Protein AF-A0A645C868-F1 (afdb_monomer_lite)

Sequence (127 aa):
MKKIILLILLVFPLYMFGNDLPKIEKPDINQFSGSMMRSKSSGEYLQSASKNLLIGTGLFVVGASAVTLSATLLNDYNAQQPVLILGGLTSLAGLVFSVKGYIDIGKAGKRLNYEIGAGRAGLVFNW

Radius of gyration: 21.54 Å; chains: 1; bounding box: 52×26×61 Å

Structure (mmCIF, N/CA/C/O backbone):
data_AF-A0A645C868-F1
#
_entry.id   AF-A0A645C868-F1
#
loop_
_atom_site.group_PDB
_atom_site.id
_atom_site.type_symbol
_atom_site.label_atom_id
_atom_site.label_alt_id
_atom_site.label_comp_id
_atom_site.label_asym_id
_atom_site.label_entity_id
_atom_site.label_seq_id
_atom_site.pdbx_PDB_ins_code
_atom_site.Cartn_x
_atom_site.Cartn_y
_atom_site.Cartn_z
_atom_site.occupancy
_atom_site.B_iso_or_equiv
_atom_site.auth_seq_id
_atom_site.auth_comp_id
_atom_site.auth_asym_id
_atom_site.auth_atom_id
_atom_site.pdbx_PDB_model_num
ATOM 1 N N . MET A 1 1 ? -14.625 -12.773 26.510 1.00 46.22 1 MET A N 1
ATOM 2 C CA . MET A 1 1 ? -13.793 -13.746 25.761 1.00 46.22 1 MET A CA 1
ATOM 3 C C . MET A 1 1 ? -13.626 -13.399 24.276 1.00 46.22 1 MET A C 1
ATOM 5 O O . MET A 1 1 ? -12.489 -13.245 23.859 1.00 46.22 1 MET A O 1
ATOM 9 N N . LYS A 1 2 ? -14.692 -13.159 23.490 1.00 47.97 2 LYS A N 1
ATOM 10 C CA . LYS A 1 2 ? -14.581 -12.791 22.052 1.00 47.97 2 LYS A CA 1
ATOM 11 C C . LYS A 1 2 ? -13.696 -11.561 21.747 1.00 47.97 2 LYS A C 1
ATOM 13 O O . LYS A 1 2 ? -12.968 -11.569 20.764 1.00 47.97 2 LYS A O 1
ATOM 18 N N . LYS A 1 3 ? -13.701 -10.538 22.615 1.00 43.88 3 LYS A N 1
ATOM 19 C CA . LYS A 1 3 ? -12.914 -9.298 22.436 1.00 43.88 3 LYS A CA 1
ATOM 20 C C . LYS A 1 3 ? -11.388 -9.503 22.518 1.00 43.88 3 LYS A C 1
ATOM 22 O O . LYS A 1 3 ? -10.651 -8.784 21.860 1.00 43.88 3 LYS A O 1
ATOM 27 N N . ILE A 1 4 ? -10.922 -10.491 23.289 1.00 58.62 4 ILE A N 1
ATOM 28 C CA . ILE A 1 4 ? -9.486 -10.760 23.499 1.00 58.62 4 ILE A CA 1
ATOM 29 C C . ILE A 1 4 ? -8.893 -11.492 22.289 1.00 58.62 4 ILE A C 1
ATOM 31 O O . ILE A 1 4 ? -7.806 -11.158 21.834 1.00 58.62 4 ILE A O 1
ATOM 35 N N . ILE A 1 5 ? -9.647 -12.433 21.714 1.00 62.81 5 ILE A N 1
ATOM 36 C CA . ILE A 1 5 ? -9.248 -13.177 20.510 1.00 62.81 5 ILE A CA 1
ATOM 37 C C . ILE A 1 5 ? -9.107 -12.233 19.310 1.00 62.81 5 ILE A C 1
ATOM 39 O O . ILE A 1 5 ? -8.155 -12.354 18.544 1.00 62.81 5 ILE A O 1
ATOM 43 N N . LEU A 1 6 ? -10.012 -11.254 19.183 1.00 54.97 6 LEU A N 1
ATOM 44 C CA . LEU A 1 6 ? -9.950 -10.251 18.120 1.00 54.97 6 LEU A CA 1
ATOM 45 C C . LEU A 1 6 ? -8.696 -9.372 18.239 1.00 54.97 6 LEU A C 1
ATOM 47 O O . LEU A 1 6 ? -8.067 -9.062 17.237 1.00 54.97 6 LEU A O 1
ATOM 51 N N . LEU A 1 7 ? -8.314 -9.015 19.469 1.00 56.56 7 LEU A N 1
ATOM 52 C CA . LEU A 1 7 ? -7.140 -8.190 19.751 1.00 56.56 7 LEU A CA 1
ATOM 53 C C . LEU A 1 7 ? -5.837 -8.957 19.481 1.00 56.56 7 LEU A C 1
ATOM 55 O O . LEU A 1 7 ? -4.910 -8.401 18.903 1.00 56.56 7 LEU A O 1
ATOM 59 N N . ILE A 1 8 ? -5.797 -10.255 19.795 1.00 61.81 8 ILE A N 1
ATOM 60 C CA . ILE A 1 8 ? -4.672 -11.135 19.446 1.00 61.81 8 ILE A CA 1
ATOM 61 C C . ILE A 1 8 ? -4.549 -11.271 17.922 1.00 61.81 8 ILE A C 1
ATOM 63 O O . ILE A 1 8 ? -3.457 -11.103 17.395 1.00 61.81 8 ILE A O 1
ATOM 67 N N . LEU A 1 9 ? -5.652 -11.480 17.196 1.00 59.66 9 LEU A N 1
ATOM 68 C CA . LEU A 1 9 ? -5.649 -11.563 15.726 1.00 59.66 9 LEU A CA 1
ATOM 69 C C . LEU A 1 9 ? -5.223 -10.262 15.032 1.00 59.66 9 LEU A C 1
ATOM 71 O O . LEU A 1 9 ? -4.685 -10.318 13.932 1.00 59.66 9 LEU A O 1
ATOM 75 N N . LEU A 1 10 ? -5.452 -9.105 15.657 1.00 56.06 10 LEU A N 1
ATOM 76 C CA . LEU A 1 10 ? -5.077 -7.798 15.110 1.00 56.06 10 LEU A CA 1
ATOM 77 C C . LEU A 1 10 ? -3.620 -7.435 15.434 1.00 56.06 10 LEU A C 1
ATOM 79 O O . LEU A 1 10 ? -2.940 -6.832 14.609 1.00 56.06 10 LEU A O 1
ATOM 83 N N . VAL A 1 11 ? -3.121 -7.838 16.607 1.00 60.50 11 VAL A N 1
ATOM 84 C CA . VAL A 1 11 ? -1.748 -7.550 17.059 1.00 60.50 11 VAL A CA 1
ATOM 85 C C . VAL A 1 11 ? -0.733 -8.557 16.508 1.00 60.50 11 VAL A C 1
ATOM 87 O O . VAL A 1 11 ? 0.407 -8.185 16.251 1.00 60.50 11 VAL A O 1
ATOM 90 N N . PHE A 1 12 ? -1.122 -9.811 16.263 1.00 62.03 12 PHE A N 1
ATOM 91 C CA . PHE A 1 12 ? -0.209 -10.854 15.774 1.00 62.03 12 PHE A CA 1
ATOM 92 C C . PHE A 1 12 ? 0.422 -10.543 14.395 1.00 62.03 12 PHE A C 1
ATOM 94 O O . PHE A 1 12 ? 1.633 -10.717 14.255 1.00 62.03 12 PHE A O 1
ATOM 101 N N . PRO A 1 13 ? -0.311 -9.996 13.400 1.00 59.09 13 PRO A N 1
ATOM 102 C CA . PRO A 1 13 ? 0.280 -9.544 12.138 1.00 59.09 13 PRO A CA 1
ATOM 103 C C . PRO A 1 13 ? 1.214 -8.337 12.314 1.00 59.09 13 PRO A C 1
ATOM 105 O O . PRO A 1 13 ? 2.250 -8.262 11.661 1.00 59.09 13 PRO A O 1
ATOM 108 N N . LEU A 1 14 ? 0.878 -7.412 13.224 1.00 53.19 14 LEU A N 1
ATOM 109 C CA . LEU A 1 14 ? 1.714 -6.253 13.567 1.00 53.19 14 LEU A CA 1
ATOM 110 C C . LEU A 1 14 ? 3.025 -6.673 14.252 1.00 53.19 14 LEU A C 1
ATOM 112 O O . LEU A 1 14 ? 4.069 -6.083 13.987 1.00 53.19 14 LEU A O 1
ATOM 116 N N . TYR A 1 15 ? 2.984 -7.710 15.092 1.00 56.09 15 TYR A N 1
ATOM 117 C CA . TYR A 1 15 ? 4.155 -8.242 15.791 1.00 56.09 15 TYR A CA 1
ATOM 118 C C . TYR A 1 15 ? 5.092 -9.013 14.848 1.00 56.09 15 TYR A C 1
ATOM 120 O O . TYR A 1 15 ? 6.308 -8.862 14.934 1.00 56.09 15 TYR A O 1
ATOM 128 N N . MET A 1 16 ? 4.536 -9.763 13.888 1.00 54.28 16 MET A N 1
ATOM 129 C CA . MET A 1 16 ? 5.315 -10.414 12.824 1.00 54.28 16 MET A CA 1
ATOM 130 C C . MET A 1 16 ? 6.019 -9.399 11.908 1.00 54.28 16 MET A C 1
ATOM 132 O O . MET A 1 16 ? 7.131 -9.654 11.463 1.00 54.28 16 MET A O 1
ATOM 136 N N . PHE A 1 17 ? 5.425 -8.223 11.674 1.00 53.31 17 PHE A N 1
ATOM 137 C CA . PHE A 1 17 ? 6.068 -7.138 10.918 1.00 53.31 17 PHE A CA 1
ATOM 138 C C . PHE A 1 17 ? 7.165 -6.391 11.698 1.00 53.31 17 PHE A C 1
ATOM 140 O O . PHE A 1 17 ? 7.973 -5.691 11.089 1.00 53.31 17 PHE A O 1
ATOM 147 N N . GLY A 1 18 ? 7.197 -6.505 13.030 1.00 48.84 18 GLY A N 1
ATOM 148 C CA . GLY A 1 18 ? 8.128 -5.762 13.884 1.00 48.84 18 GLY A CA 1
ATOM 149 C C . GLY A 1 18 ? 9.536 -6.357 13.971 1.00 48.84 18 GLY A C 1
ATOM 150 O O . GLY A 1 18 ? 10.488 -5.610 14.191 1.00 48.84 18 GLY A O 1
ATOM 151 N N . ASN A 1 19 ? 9.687 -7.671 13.779 1.00 47.53 19 ASN A N 1
ATOM 152 C CA . ASN A 1 19 ? 10.973 -8.352 13.981 1.00 47.53 19 ASN A CA 1
ATOM 153 C C . ASN A 1 19 ? 11.914 -8.310 12.768 1.00 47.53 19 ASN A C 1
ATOM 155 O O . ASN A 1 19 ? 13.116 -8.486 12.946 1.00 47.53 19 ASN A O 1
ATOM 159 N N . ASP A 1 20 ? 11.397 -7.988 11.580 1.00 48.34 20 ASP A N 1
ATOM 160 C CA . ASP A 1 20 ? 12.184 -7.839 10.349 1.00 48.34 20 ASP A CA 1
ATOM 161 C C . ASP A 1 20 ? 12.276 -6.376 9.892 1.00 48.34 20 ASP A C 1
ATOM 163 O O . ASP A 1 20 ? 12.397 -6.088 8.701 1.00 48.34 20 ASP A O 1
ATOM 167 N N . LEU A 1 21 ? 12.205 -5.413 10.817 1.00 48.44 21 LEU A N 1
ATOM 168 C CA . LEU A 1 21 ? 12.578 -4.039 10.493 1.00 48.44 21 LEU A CA 1
ATOM 169 C C . LEU A 1 21 ? 14.106 -3.993 10.331 1.00 48.44 21 LEU A C 1
ATOM 171 O O . LEU A 1 21 ? 14.819 -4.101 11.335 1.00 48.44 21 LEU A O 1
ATOM 175 N N . PRO A 1 22 ? 14.647 -3.835 9.104 1.00 47.41 22 PRO A N 1
ATOM 176 C CA . PRO A 1 22 ? 16.079 -3.653 8.940 1.00 47.41 22 PRO A CA 1
ATOM 177 C C . PRO A 1 22 ? 16.490 -2.434 9.765 1.00 47.41 22 PRO A C 1
ATOM 179 O O . PRO A 1 22 ? 15.851 -1.380 9.680 1.00 47.41 22 PRO A O 1
ATOM 182 N N . LYS A 1 23 ? 17.538 -2.589 10.588 1.00 47.59 23 LYS A N 1
ATOM 183 C CA . LYS A 1 23 ? 18.182 -1.477 11.297 1.00 47.59 23 LYS A CA 1
ATOM 184 C C . LYS A 1 23 ? 18.318 -0.315 10.316 1.00 47.59 23 LYS A C 1
ATOM 186 O O . LYS A 1 23 ? 18.937 -0.471 9.267 1.00 47.59 23 LYS A O 1
ATOM 191 N N . ILE A 1 24 ? 17.712 0.825 10.647 1.00 52.16 24 ILE A N 1
ATOM 192 C CA . ILE A 1 24 ? 17.835 2.047 9.855 1.00 52.16 24 ILE A CA 1
ATOM 193 C C . ILE A 1 24 ? 19.274 2.535 10.033 1.00 52.16 24 ILE A C 1
ATOM 195 O O . ILE A 1 24 ? 19.594 3.290 10.951 1.00 52.16 24 ILE A O 1
ATOM 199 N N . GLU A 1 25 ? 20.159 2.022 9.189 1.00 49.56 25 GLU A N 1
ATOM 200 C CA . GLU A 1 25 ? 21.504 2.533 9.004 1.00 49.56 25 GLU A CA 1
ATOM 201 C C . GLU A 1 25 ? 21.371 3.941 8.419 1.00 49.56 25 GLU A C 1
ATOM 203 O O . GLU A 1 25 ? 20.640 4.164 7.448 1.00 49.56 25 GLU A O 1
ATOM 208 N N . LYS A 1 26 ? 21.984 4.928 9.082 1.00 50.53 26 LYS A N 1
ATOM 209 C CA . LYS A 1 26 ? 21.946 6.319 8.624 1.00 50.53 26 LYS A CA 1
ATOM 210 C C . LYS A 1 26 ? 22.507 6.357 7.198 1.00 50.53 26 LYS A C 1
ATOM 212 O O . LYS A 1 26 ? 23.637 5.911 7.015 1.00 50.53 26 LYS A O 1
ATOM 217 N N . PRO A 1 27 ? 21.765 6.875 6.205 1.00 48.38 27 PRO A N 1
ATOM 218 C CA . PRO A 1 27 ? 22.280 6.946 4.850 1.00 48.38 27 PRO A CA 1
ATOM 219 C C . PRO A 1 27 ? 23.502 7.867 4.832 1.00 48.38 27 PRO A C 1
ATOM 221 O O . PRO A 1 27 ? 23.421 9.024 5.250 1.00 48.38 27 PRO A O 1
ATOM 224 N N . ASP A 1 28 ? 24.634 7.336 4.368 1.00 50.62 28 ASP A N 1
ATOM 225 C CA . ASP A 1 28 ? 25.832 8.119 4.093 1.00 50.62 28 ASP A CA 1
ATOM 226 C C . ASP A 1 28 ? 25.495 9.151 3.009 1.00 50.62 28 ASP A C 1
ATOM 228 O O . ASP A 1 28 ? 25.161 8.830 1.864 1.00 50.62 28 ASP A O 1
ATOM 232 N N . ILE A 1 29 ? 25.543 10.419 3.404 1.00 55.94 29 ILE A N 1
ATOM 233 C CA . ILE A 1 29 ? 25.134 11.580 2.607 1.00 55.94 29 ILE A CA 1
ATOM 234 C C . ILE A 1 29 ? 26.002 11.691 1.337 1.00 55.94 29 ILE A C 1
ATOM 236 O O . ILE A 1 29 ? 25.561 12.228 0.318 1.00 55.94 29 ILE A O 1
ATOM 240 N N . ASN A 1 30 ? 27.200 11.096 1.354 1.00 46.66 30 ASN A N 1
ATOM 241 C CA . ASN A 1 30 ? 28.132 11.084 0.230 1.00 46.66 30 ASN A CA 1
ATOM 242 C C . ASN A 1 30 ? 27.771 10.042 -0.849 1.00 46.66 30 ASN A C 1
ATOM 244 O O . ASN A 1 30 ? 28.064 10.259 -2.025 1.00 46.66 30 ASN A O 1
ATOM 248 N N . GLN A 1 31 ? 27.057 8.959 -0.508 1.00 48.66 31 GLN A N 1
ATOM 249 C CA . GLN A 1 31 ? 26.498 8.019 -1.499 1.00 48.66 31 GLN A CA 1
ATOM 250 C C . GLN A 1 31 ? 25.242 8.568 -2.193 1.00 48.66 31 GLN A C 1
ATOM 252 O O . GLN A 1 31 ? 24.932 8.199 -3.331 1.00 48.66 31 GLN A O 1
ATOM 257 N N . PHE A 1 32 ? 24.520 9.474 -1.533 1.00 48.50 32 PHE A N 1
ATOM 258 C CA . PHE A 1 32 ? 23.288 10.068 -2.055 1.00 48.50 32 PHE A CA 1
ATOM 259 C C . PHE A 1 32 ? 23.552 11.001 -3.251 1.00 48.50 32 PHE A C 1
ATOM 261 O O . PHE A 1 32 ? 22.754 11.062 -4.184 1.00 48.50 32 PHE A O 1
A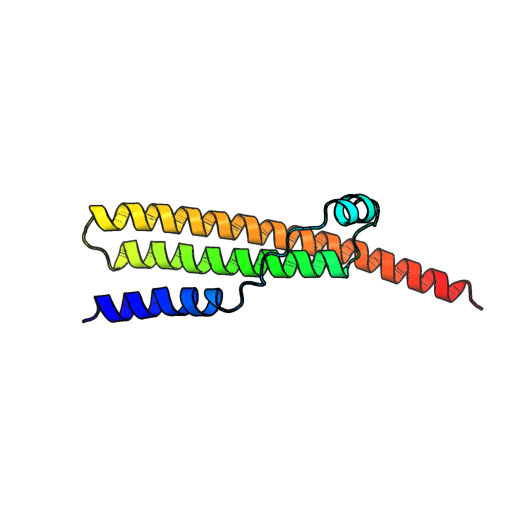TOM 268 N N . SER A 1 33 ? 24.711 11.669 -3.267 1.00 44.47 33 SER A N 1
ATOM 269 C CA . SER A 1 33 ? 25.098 12.595 -4.340 1.00 44.47 33 SER A CA 1
ATOM 270 C C . SER A 1 33 ? 25.593 11.869 -5.606 1.00 44.47 33 SER A C 1
ATOM 272 O O . SER A 1 33 ? 25.230 12.237 -6.720 1.00 44.47 33 SER A O 1
ATOM 274 N N . GLY A 1 34 ? 26.338 10.763 -5.459 1.00 41.06 34 GLY A N 1
ATOM 275 C CA . GLY A 1 34 ? 26.815 9.957 -6.596 1.00 41.06 34 GLY A CA 1
ATOM 276 C C . GLY A 1 34 ? 25.744 9.067 -7.248 1.00 41.06 34 GLY A C 1
ATOM 277 O O . GLY A 1 34 ? 25.846 8.728 -8.426 1.00 41.06 34 GLY A O 1
ATOM 278 N N . SER A 1 35 ? 24.690 8.705 -6.511 1.00 44.69 35 SER A N 1
ATOM 279 C CA . SER A 1 35 ? 23.586 7.875 -7.021 1.00 44.69 35 SER A CA 1
ATOM 280 C C . SER A 1 35 ? 22.488 8.671 -7.737 1.00 44.69 35 SER A C 1
ATOM 282 O O . SER A 1 35 ? 21.787 8.097 -8.567 1.00 44.69 35 SER A O 1
ATOM 284 N N . MET A 1 36 ? 22.370 9.988 -7.515 1.00 44.28 36 MET A N 1
ATOM 285 C CA . MET A 1 36 ? 21.419 10.841 -8.252 1.00 44.28 36 MET A CA 1
ATOM 286 C C . MET A 1 36 ? 21.742 10.985 -9.745 1.00 44.28 36 MET A C 1
ATOM 288 O O . MET A 1 36 ? 20.838 11.238 -10.538 1.00 44.28 36 MET A O 1
ATOM 292 N N . MET A 1 37 ? 23.001 10.794 -10.147 1.00 43.06 37 MET A N 1
ATOM 293 C CA . MET A 1 37 ? 23.410 10.811 -11.558 1.00 43.06 37 MET A CA 1
ATOM 294 C C . MET A 1 37 ? 23.325 9.437 -12.237 1.00 43.06 37 MET A C 1
ATOM 296 O O . MET A 1 37 ? 23.450 9.343 -13.459 1.00 43.06 37 MET A O 1
ATOM 300 N N . ARG A 1 38 ? 23.080 8.360 -11.481 1.00 51.66 38 ARG A N 1
ATOM 301 C CA . ARG A 1 38 ? 22.929 7.017 -12.039 1.00 51.66 38 ARG A CA 1
ATOM 302 C C . ARG A 1 38 ? 21.467 6.809 -12.415 1.00 51.66 38 ARG A C 1
ATOM 304 O O . ARG A 1 38 ? 20.593 6.705 -11.561 1.00 51.66 38 ARG A O 1
ATOM 311 N N . SER A 1 39 ? 21.192 6.776 -13.718 1.00 61.25 39 SER A N 1
ATOM 312 C CA . SER A 1 39 ? 19.876 6.393 -14.232 1.00 61.25 39 SER A CA 1
ATOM 313 C C . SER A 1 39 ? 19.464 5.054 -13.613 1.00 61.25 39 SER A C 1
ATOM 315 O O . SER A 1 39 ? 20.162 4.058 -13.810 1.00 61.25 39 SER A O 1
ATOM 317 N N . LYS A 1 40 ? 18.352 5.049 -12.863 1.00 68.81 40 LYS A N 1
ATOM 318 C CA . LYS A 1 40 ? 17.828 3.836 -12.227 1.00 68.81 40 LYS A CA 1
ATOM 319 C C . LYS A 1 40 ? 17.637 2.724 -13.258 1.00 68.81 40 LYS A C 1
ATOM 321 O O . LYS A 1 40 ? 17.097 2.969 -14.345 1.00 68.81 40 LYS A O 1
ATOM 326 N N . SER A 1 41 ? 18.063 1.515 -12.906 1.00 79.00 41 SER A N 1
ATOM 327 C CA . SER A 1 41 ? 17.860 0.336 -13.754 1.00 79.00 41 SER A CA 1
ATOM 328 C C . SER A 1 41 ? 16.409 -0.138 -13.702 1.00 79.00 41 SER A C 1
ATOM 330 O O . SER A 1 41 ? 15.651 0.203 -12.785 1.00 79.00 41 SER A O 1
ATOM 332 N N . SER A 1 42 ? 16.009 -0.956 -14.673 1.00 76.62 42 SER A N 1
ATOM 333 C CA . SER A 1 42 ? 14.694 -1.608 -14.657 1.00 76.62 42 SER A CA 1
ATOM 334 C C . SER A 1 42 ? 14.437 -2.387 -13.357 1.00 76.62 42 SER A C 1
ATOM 336 O O . SER A 1 42 ? 13.347 -2.291 -12.789 1.00 76.62 42 SER A O 1
ATOM 338 N N . GLY A 1 43 ? 15.457 -3.074 -12.831 1.00 76.56 43 GLY A N 1
ATOM 339 C CA . GLY A 1 43 ? 15.389 -3.828 -11.577 1.00 76.56 43 GLY A CA 1
ATOM 340 C C . GLY A 1 43 ? 15.163 -2.952 -10.342 1.00 76.56 43 GLY A C 1
ATOM 341 O O . GLY A 1 43 ? 14.351 -3.300 -9.487 1.00 76.56 43 GLY A O 1
ATOM 342 N N . GLU A 1 44 ? 15.799 -1.782 -10.262 1.00 81.62 44 GLU A N 1
ATOM 343 C CA . GLU A 1 44 ? 15.621 -0.850 -9.135 1.00 81.62 44 GLU A CA 1
ATOM 344 C C . GLU A 1 44 ? 14.212 -0.241 -9.101 1.00 81.62 44 GLU A C 1
ATOM 346 O O . GLU A 1 44 ? 13.636 -0.045 -8.025 1.00 81.62 44 GLU A O 1
ATOM 351 N N . TYR A 1 45 ? 13.622 0.034 -10.270 1.00 79.75 45 TYR A N 1
ATOM 352 C CA . TYR A 1 45 ? 12.214 0.430 -10.355 1.00 79.75 45 TYR A CA 1
ATOM 353 C C . TYR A 1 45 ? 11.281 -0.708 -9.941 1.00 79.75 45 TYR A C 1
ATOM 355 O O . TYR A 1 45 ? 10.322 -0.466 -9.212 1.00 79.75 45 TYR A O 1
ATOM 363 N N . LEU A 1 46 ? 11.577 -1.947 -10.340 1.00 85.00 46 LEU A N 1
ATOM 364 C CA . LEU A 1 46 ? 10.771 -3.111 -9.968 1.00 85.00 46 LEU A CA 1
ATOM 365 C C . LEU A 1 46 ? 10.833 -3.395 -8.458 1.00 85.00 46 LEU A C 1
ATOM 367 O O . LEU A 1 46 ? 9.817 -3.705 -7.836 1.00 85.00 46 LEU A O 1
ATOM 371 N N . GLN A 1 47 ? 12.005 -3.232 -7.843 1.00 88.00 47 GLN A N 1
ATOM 372 C CA . GLN A 1 47 ? 12.182 -3.388 -6.399 1.00 88.00 47 GLN A CA 1
ATOM 373 C C . GLN A 1 47 ? 11.444 -2.290 -5.618 1.00 88.00 47 GLN A C 1
ATOM 375 O O . GLN A 1 47 ? 10.756 -2.583 -4.638 1.00 88.00 47 GLN A O 1
ATOM 380 N N . SER A 1 48 ? 11.526 -1.037 -6.085 1.00 83.75 48 SER A N 1
ATOM 381 C CA . SER A 1 48 ? 10.736 0.085 -5.552 1.00 83.75 48 SER A CA 1
ATOM 382 C C . SER A 1 48 ? 9.235 -0.190 -5.657 1.00 83.75 48 SER A C 1
ATOM 384 O O . SER A 1 48 ? 8.501 -0.035 -4.679 1.00 83.75 48 SER A O 1
ATOM 386 N N . ALA A 1 49 ? 8.786 -0.675 -6.817 1.00 82.94 49 ALA A N 1
ATOM 387 C CA . ALA A 1 49 ? 7.397 -1.035 -7.048 1.00 82.94 49 ALA A CA 1
ATOM 388 C C . ALA A 1 49 ? 6.907 -2.123 -6.091 1.00 82.94 49 ALA A C 1
ATOM 390 O O . ALA A 1 49 ? 5.859 -1.955 -5.472 1.00 82.94 49 ALA A O 1
ATOM 391 N N . SER A 1 50 ? 7.675 -3.204 -5.936 1.00 87.62 50 SER A N 1
ATOM 392 C CA . SER A 1 50 ? 7.340 -4.315 -5.042 1.00 87.62 50 SER A CA 1
ATOM 393 C C . SER A 1 50 ? 7.186 -3.844 -3.595 1.00 87.62 50 SER A C 1
ATOM 395 O O . SER A 1 50 ? 6.168 -4.109 -2.957 1.00 87.62 50 SER A O 1
ATOM 397 N N . LYS A 1 51 ? 8.135 -3.037 -3.100 1.00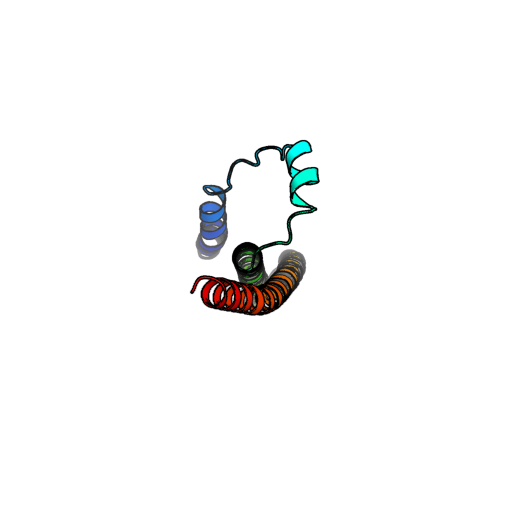 88.62 51 LYS A N 1
ATOM 398 C CA . LYS A 1 51 ? 8.061 -2.459 -1.751 1.00 88.62 51 LYS A CA 1
ATOM 399 C C . LYS A 1 51 ? 6.824 -1.574 -1.574 1.00 88.62 51 LYS A C 1
ATOM 401 O O . LYS A 1 51 ? 6.120 -1.695 -0.574 1.00 88.62 51 LYS A O 1
ATOM 406 N N . ASN A 1 52 ? 6.547 -0.705 -2.544 1.00 84.38 52 ASN A N 1
ATOM 407 C CA . ASN A 1 52 ? 5.397 0.198 -2.499 1.00 84.38 52 ASN A CA 1
ATOM 408 C C . ASN A 1 52 ? 4.063 -0.557 -2.576 1.00 84.38 52 ASN A C 1
ATOM 410 O O . ASN A 1 52 ? 3.138 -0.212 -1.848 1.00 84.38 52 ASN A O 1
ATOM 414 N N . LEU A 1 53 ? 3.967 -1.610 -3.392 1.00 87.62 53 LEU A N 1
ATOM 415 C CA . LEU A 1 53 ? 2.777 -2.460 -3.464 1.00 87.62 53 LEU A CA 1
ATOM 416 C C . LEU A 1 53 ? 2.579 -3.281 -2.193 1.00 87.62 53 LEU A C 1
ATOM 418 O O . LEU A 1 53 ? 1.444 -3.416 -1.747 1.00 87.62 53 LEU A O 1
ATOM 422 N N . LEU A 1 54 ? 3.650 -3.798 -1.587 1.00 89.94 54 LEU A N 1
ATOM 423 C CA . LEU A 1 54 ? 3.561 -4.546 -0.333 1.00 89.94 54 LEU A CA 1
ATOM 424 C C . LEU A 1 54 ? 3.057 -3.651 0.804 1.00 89.94 54 LEU A C 1
ATOM 426 O O . LEU A 1 54 ? 2.087 -3.995 1.478 1.00 89.94 54 LEU A O 1
ATOM 430 N N . ILE A 1 55 ? 3.670 -2.474 0.970 1.00 86.50 55 ILE A N 1
ATOM 431 C CA . ILE A 1 55 ? 3.241 -1.474 1.958 1.00 86.50 55 ILE A CA 1
ATOM 432 C C . ILE A 1 55 ? 1.810 -1.020 1.658 1.00 86.50 55 ILE A C 1
ATOM 434 O O . ILE A 1 55 ? 0.973 -0.976 2.557 1.00 86.50 55 ILE A O 1
ATOM 438 N N . GLY A 1 56 ? 1.515 -0.718 0.394 1.00 83.50 56 GLY A N 1
ATOM 439 C CA . GLY A 1 56 ? 0.211 -0.232 -0.034 1.00 83.50 56 GLY A CA 1
ATOM 440 C C . GLY A 1 56 ? -0.909 -1.236 0.207 1.00 83.50 56 GLY A C 1
ATOM 441 O O . GLY A 1 56 ? -1.926 -0.904 0.811 1.00 83.50 56 GLY A O 1
ATOM 442 N N . THR A 1 57 ? -0.694 -2.491 -0.182 1.00 86.06 57 THR A N 1
ATOM 443 C CA . THR A 1 57 ? -1.659 -3.579 0.020 1.00 86.06 57 THR A CA 1
ATOM 444 C C . THR A 1 57 ? -1.834 -3.885 1.504 1.00 86.06 57 THR A C 1
ATOM 446 O O . THR A 1 57 ? -2.965 -4.029 1.960 1.00 86.06 57 THR A O 1
ATOM 449 N N . GLY A 1 58 ? -0.745 -3.920 2.278 1.00 89.50 58 GLY A N 1
ATOM 450 C CA . GLY A 1 58 ? -0.805 -4.142 3.723 1.00 89.50 58 GLY A CA 1
ATOM 451 C C . GLY A 1 58 ? -1.631 -3.072 4.437 1.00 89.50 58 GLY A C 1
ATOM 452 O O . GLY A 1 58 ? -2.584 -3.395 5.144 1.00 89.50 58 GLY A O 1
ATOM 453 N N . LEU A 1 59 ? -1.325 -1.795 4.194 1.00 91.50 59 LEU A N 1
ATOM 454 C CA . LEU A 1 59 ? -2.076 -0.670 4.760 1.00 91.50 59 LEU A CA 1
ATOM 455 C C . LEU A 1 59 ? -3.539 -0.667 4.303 1.00 91.50 59 LEU A C 1
ATOM 457 O O . LEU A 1 59 ? -4.428 -0.409 5.112 1.00 91.50 59 LEU A O 1
ATOM 461 N N . PHE A 1 60 ? -3.804 -0.997 3.036 1.00 88.38 60 PHE A N 1
ATOM 462 C CA . PHE A 1 60 ? -5.165 -1.078 2.511 1.00 88.38 60 PHE A CA 1
ATOM 463 C C . PHE A 1 60 ? -5.986 -2.159 3.217 1.00 88.38 60 PHE A C 1
ATOM 465 O O . PHE A 1 60 ? -7.074 -1.876 3.714 1.00 88.38 60 PHE A O 1
ATOM 472 N N . VAL A 1 61 ? -5.456 -3.381 3.322 1.00 91.06 61 VAL A N 1
ATOM 473 C CA . VAL A 1 61 ? -6.152 -4.508 3.961 1.00 91.06 61 VAL A CA 1
ATOM 474 C C . VAL A 1 61 ? -6.355 -4.255 5.454 1.00 91.06 61 VAL A C 1
ATOM 476 O O . VAL A 1 61 ? -7.458 -4.457 5.964 1.00 91.06 61 VAL A O 1
ATOM 479 N N . VAL A 1 62 ? -5.332 -3.768 6.162 1.00 89.19 62 VAL A N 1
ATOM 480 C CA . VAL A 1 62 ? -5.439 -3.444 7.596 1.00 89.19 62 VAL A CA 1
ATOM 481 C C . VAL A 1 62 ? -6.434 -2.304 7.826 1.00 89.19 62 VAL A C 1
ATOM 483 O O . VAL A 1 62 ? -7.296 -2.406 8.695 1.00 89.19 62 VAL A O 1
ATOM 486 N N . GLY A 1 63 ? -6.385 -1.245 7.017 1.00 87.44 63 GLY A N 1
ATOM 487 C CA . GLY A 1 63 ? -7.322 -0.127 7.117 1.00 87.44 63 GLY A CA 1
ATOM 488 C C . GLY A 1 63 ? -8.768 -0.529 6.811 1.00 87.44 63 GLY A C 1
ATOM 489 O O . GLY A 1 63 ? -9.676 -0.241 7.591 1.00 87.44 63 GLY A O 1
ATOM 490 N N . ALA A 1 64 ? -8.994 -1.252 5.710 1.00 86.31 64 ALA A N 1
ATOM 491 C CA . ALA A 1 64 ? -10.323 -1.706 5.301 1.00 86.31 64 ALA A CA 1
ATOM 492 C C . ALA A 1 64 ? -10.929 -2.712 6.294 1.00 86.31 64 ALA A C 1
ATOM 494 O O . ALA A 1 64 ? -12.124 -2.644 6.602 1.00 86.31 64 ALA A O 1
ATOM 495 N N . SER A 1 65 ? -10.112 -3.617 6.841 1.00 86.81 65 SER A N 1
ATOM 496 C CA . SER A 1 65 ? -10.559 -4.533 7.894 1.00 86.81 65 SER A CA 1
ATOM 497 C C . SER A 1 65 ? -10.886 -3.786 9.186 1.00 86.81 65 SER A C 1
ATOM 499 O O . SER A 1 65 ? -11.937 -4.047 9.761 1.00 86.81 65 SER A O 1
ATOM 501 N N . ALA A 1 66 ? -10.088 -2.797 9.601 1.00 85.75 66 ALA A N 1
ATOM 502 C CA . ALA A 1 66 ? -10.394 -1.965 10.768 1.00 85.75 66 ALA A CA 1
ATOM 503 C C . ALA A 1 66 ? -11.719 -1.191 10.617 1.00 85.75 66 ALA A C 1
ATOM 505 O O . ALA A 1 66 ? -12.510 -1.155 11.559 1.00 85.75 66 ALA A O 1
ATOM 506 N N . VAL A 1 67 ? -12.000 -0.639 9.430 1.00 88.31 67 VAL A N 1
ATOM 507 C CA . VAL A 1 67 ? -13.284 0.018 9.096 1.00 88.31 67 VAL A CA 1
ATOM 508 C C . VAL A 1 67 ? -14.455 -0.959 9.172 1.00 88.31 67 VAL A C 1
ATOM 510 O O . VAL A 1 67 ? -15.488 -0.664 9.768 1.00 88.31 67 VAL A O 1
ATOM 513 N N . THR A 1 68 ? -14.298 -2.144 8.585 1.00 84.25 68 THR A N 1
ATOM 514 C CA . THR A 1 68 ? -15.366 -3.152 8.544 1.00 84.25 68 THR A CA 1
ATOM 515 C C . THR A 1 68 ? -15.649 -3.711 9.938 1.00 84.25 68 THR A C 1
ATOM 517 O O . THR A 1 68 ? -16.805 -3.851 10.339 1.00 84.25 68 THR A O 1
ATOM 520 N N . LEU A 1 69 ? -14.598 -4.006 10.707 1.00 83.88 69 LEU A N 1
ATOM 521 C CA . LEU A 1 69 ? -14.704 -4.513 12.072 1.00 83.88 69 LEU A CA 1
ATOM 522 C C . LEU A 1 69 ? -15.289 -3.458 13.015 1.00 83.88 69 LEU A C 1
ATOM 524 O O . LEU A 1 69 ? -16.116 -3.804 13.853 1.00 83.88 69 LEU A O 1
ATOM 528 N N . SER A 1 70 ? -14.932 -2.179 12.878 1.00 81.12 70 SER A N 1
ATOM 529 C CA . SER A 1 70 ? -15.539 -1.134 13.708 1.00 81.12 70 SER A CA 1
ATOM 530 C C . SER A 1 70 ? -17.020 -0.942 13.394 1.00 81.12 70 SER A C 1
ATOM 532 O O . SER A 1 70 ? -17.814 -0.845 14.322 1.00 81.12 70 SER A O 1
ATOM 534 N N . ALA A 1 71 ? -17.415 -0.982 12.119 1.00 78.56 71 ALA A N 1
ATOM 535 C CA . ALA A 1 71 ? -18.816 -0.869 11.717 1.00 78.56 71 ALA A CA 1
ATOM 536 C C . ALA A 1 71 ? -19.693 -2.041 12.190 1.00 78.56 71 ALA A C 1
ATOM 538 O O . ALA A 1 71 ? -20.881 -1.851 12.434 1.00 78.56 71 ALA A O 1
ATOM 539 N N . THR A 1 72 ? -19.126 -3.246 12.310 1.00 79.56 72 THR A N 1
ATOM 540 C CA . THR A 1 72 ? -19.884 -4.473 12.614 1.00 79.56 72 THR A CA 1
ATOM 541 C C . THR A 1 72 ? -19.805 -4.929 14.073 1.00 79.56 72 THR A C 1
ATOM 543 O O . THR A 1 72 ? -20.735 -5.575 14.551 1.00 79.56 72 THR A O 1
ATOM 546 N N . LEU A 1 73 ? -18.710 -4.643 14.790 1.00 77.56 73 LEU A N 1
ATOM 547 C CA . LEU A 1 73 ? -18.442 -5.209 16.124 1.00 77.56 73 LEU A CA 1
ATOM 548 C C . LEU A 1 73 ? -18.428 -4.178 17.256 1.00 77.56 73 LEU A C 1
ATOM 550 O O . LEU A 1 73 ? -18.537 -4.570 18.423 1.00 77.56 73 LEU A O 1
ATOM 554 N N . LEU A 1 74 ? -18.268 -2.885 16.956 1.00 78.50 74 LEU A N 1
ATOM 555 C CA . LEU A 1 74 ? -18.292 -1.832 17.970 1.00 78.50 74 LEU A CA 1
ATOM 556 C C . LEU A 1 74 ? -19.696 -1.224 18.037 1.00 78.50 74 LEU A C 1
ATOM 558 O O . LEU A 1 74 ? -20.113 -0.512 17.136 1.00 78.50 74 LEU A O 1
ATOM 562 N N . ASN A 1 75 ? -20.403 -1.494 19.137 1.00 72.00 75 ASN A N 1
ATOM 563 C CA . ASN A 1 75 ? -21.685 -0.849 19.458 1.00 72.00 75 ASN A CA 1
ATOM 564 C C . ASN A 1 75 ? -21.510 0.482 20.210 1.00 72.00 75 ASN A C 1
ATOM 566 O O . ASN A 1 75 ? -22.481 1.200 20.426 1.00 72.00 75 ASN A O 1
ATOM 570 N N . ASP A 1 76 ? -20.289 0.785 20.656 1.00 79.75 76 ASP A N 1
ATOM 571 C CA . ASP A 1 76 ? -19.975 2.038 21.334 1.00 79.75 76 ASP A CA 1
ATOM 572 C C . ASP A 1 76 ? -19.528 3.074 20.301 1.00 79.75 76 ASP A C 1
ATOM 574 O O . ASP A 1 76 ? -18.443 2.964 19.722 1.00 79.75 76 ASP A O 1
ATOM 578 N N . TYR A 1 77 ? -20.374 4.080 20.083 1.00 71.75 77 TYR A N 1
ATOM 579 C CA . TYR A 1 77 ? -20.165 5.131 19.090 1.00 71.75 77 TYR A CA 1
ATOM 580 C C . TYR A 1 77 ? -18.850 5.898 19.316 1.00 71.75 77 TYR A C 1
ATOM 582 O O . TYR A 1 77 ? -18.169 6.266 18.356 1.00 71.75 77 TYR A O 1
ATOM 590 N N . ASN A 1 78 ? -18.441 6.066 20.581 1.00 79.81 78 ASN A N 1
ATOM 591 C CA . ASN A 1 78 ? -17.213 6.776 20.947 1.00 79.81 78 ASN A CA 1
ATOM 592 C C . ASN A 1 78 ? -15.948 5.976 20.607 1.00 79.81 78 ASN A C 1
ATOM 594 O O . ASN A 1 78 ? -14.907 6.557 20.311 1.00 79.81 78 ASN A O 1
ATOM 598 N N . ALA A 1 79 ? -16.033 4.643 20.613 1.00 75.69 79 ALA A N 1
ATOM 599 C CA . ALA A 1 79 ? -14.949 3.765 20.175 1.00 75.69 79 ALA A CA 1
ATOM 600 C C . ALA A 1 79 ? -14.992 3.499 18.659 1.00 75.69 79 ALA A C 1
ATOM 602 O O . ALA A 1 79 ? -13.957 3.266 18.037 1.00 75.69 79 ALA A O 1
ATOM 603 N N . GLN A 1 80 ? -16.178 3.545 18.051 1.00 79.81 80 GLN A N 1
ATOM 604 C CA . GLN A 1 80 ? -16.394 3.265 16.634 1.00 79.81 80 GLN A CA 1
ATOM 605 C C . GLN A 1 80 ? -15.850 4.372 15.722 1.00 79.81 80 GLN A C 1
ATOM 607 O O . GLN A 1 80 ? -15.125 4.072 14.771 1.00 79.81 80 GLN A O 1
ATOM 612 N N . GLN A 1 81 ? -16.156 5.643 16.013 1.00 80.69 81 GLN A N 1
ATOM 613 C CA . GLN A 1 81 ? -15.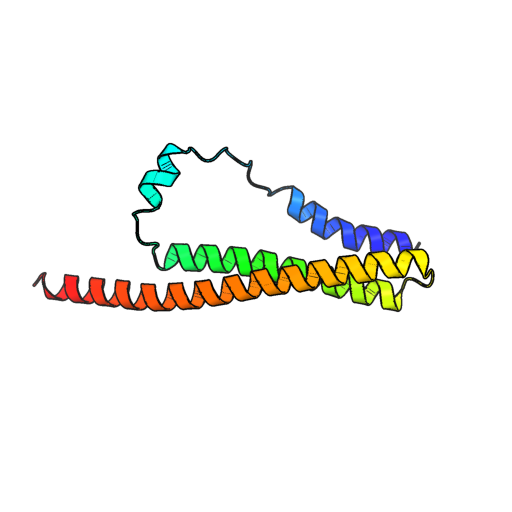708 6.782 15.201 1.00 80.69 81 GLN A CA 1
ATOM 614 C C . GLN A 1 81 ? -14.188 6.862 14.993 1.00 80.69 81 GLN A C 1
ATOM 616 O O . GLN A 1 81 ? -13.765 6.958 13.838 1.00 80.69 81 GLN A O 1
ATOM 621 N N . PRO A 1 82 ? -13.339 6.810 16.038 1.00 83.00 82 PRO A N 1
ATOM 622 C CA . PRO A 1 82 ? -11.900 6.938 15.842 1.00 83.00 82 PRO A CA 1
ATOM 623 C C . PRO A 1 82 ? -11.332 5.775 15.024 1.00 83.00 82 PRO A C 1
ATOM 625 O O . PRO A 1 82 ? -10.477 6.004 14.174 1.00 83.00 82 PRO A O 1
ATOM 628 N N . VAL A 1 83 ? -11.833 4.548 15.210 1.00 81.62 83 VAL A N 1
ATOM 629 C CA . VAL A 1 83 ? -11.376 3.370 14.449 1.00 81.62 83 VAL A CA 1
ATOM 630 C C . VAL A 1 83 ? -11.827 3.437 12.988 1.00 81.62 83 VAL A C 1
ATOM 632 O O . VAL A 1 83 ? -11.056 3.074 12.102 1.00 81.62 83 VAL A O 1
ATOM 635 N N . LEU A 1 84 ? -13.036 3.942 12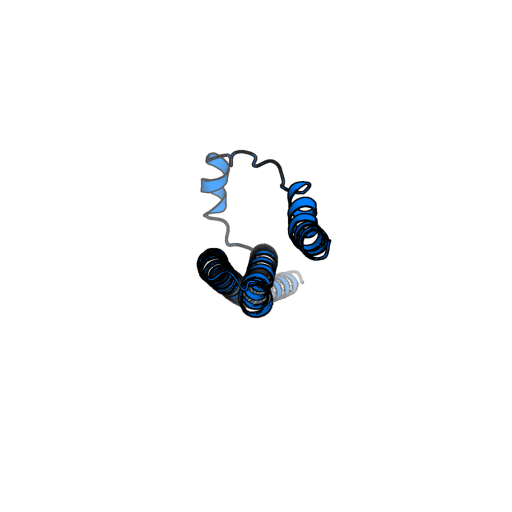.713 1.00 84.00 84 LEU A N 1
ATOM 636 C CA . LEU A 1 84 ? -13.507 4.227 11.352 1.00 84.00 84 LEU A CA 1
ATOM 637 C C . LEU A 1 84 ? -12.605 5.241 10.642 1.00 84.00 84 LEU A C 1
ATOM 639 O O . LEU A 1 84 ? -12.179 5.001 9.514 1.00 84.00 84 LEU A O 1
ATOM 643 N N . ILE A 1 85 ? -12.296 6.358 11.305 1.00 83.38 85 ILE A N 1
ATOM 644 C CA . ILE A 1 85 ? -11.477 7.432 10.731 1.00 83.38 85 ILE A CA 1
ATOM 645 C C . ILE A 1 85 ? -10.041 6.949 10.512 1.00 83.38 85 ILE A C 1
ATOM 647 O O . ILE A 1 85 ? -9.511 7.091 9.412 1.00 83.38 85 ILE A O 1
ATOM 651 N N . LEU A 1 86 ? -9.423 6.331 11.524 1.00 84.75 86 LEU A N 1
ATOM 652 C CA . LEU A 1 86 ? -8.070 5.779 11.421 1.00 84.75 86 LEU A CA 1
ATOM 653 C C . LEU A 1 86 ? -7.992 4.710 10.333 1.00 84.75 86 LEU A C 1
ATOM 655 O O . LEU A 1 86 ? -7.151 4.818 9.447 1.00 84.75 86 LEU A O 1
ATOM 659 N N . GLY A 1 87 ? -8.896 3.727 10.346 1.00 85.56 87 GLY A N 1
ATOM 660 C CA . GLY A 1 87 ? -8.921 2.667 9.340 1.00 85.56 87 GLY A CA 1
ATOM 661 C C . GLY A 1 87 ? -9.144 3.207 7.925 1.00 85.56 87 GLY A C 1
ATOM 662 O O . GLY A 1 87 ? -8.467 2.780 6.989 1.00 85.56 87 GLY A O 1
ATOM 663 N N . GLY A 1 88 ? -10.024 4.200 7.766 1.00 85.12 88 GLY A N 1
ATOM 664 C CA . GLY A 1 88 ? -10.263 4.871 6.489 1.00 85.12 88 GLY A CA 1
ATOM 665 C C . GLY A 1 88 ? -9.019 5.594 5.971 1.00 85.12 88 GLY A C 1
ATOM 666 O O . GLY A 1 88 ? -8.619 5.388 4.826 1.00 85.12 88 GLY A O 1
ATOM 667 N N . LEU A 1 89 ? -8.351 6.379 6.823 1.00 88.56 89 LEU A N 1
ATOM 668 C CA . LEU A 1 89 ? -7.113 7.081 6.467 1.00 88.56 89 LEU A CA 1
ATOM 669 C C . LEU A 1 89 ? -5.967 6.114 6.153 1.00 88.56 89 LEU A C 1
ATOM 671 O O . LEU A 1 89 ? -5.252 6.312 5.171 1.00 88.56 89 LEU A O 1
ATOM 675 N N . THR A 1 90 ? -5.803 5.048 6.941 1.00 90.44 90 THR A N 1
ATOM 676 C CA . THR A 1 90 ? -4.805 4.000 6.679 1.00 90.44 90 THR A CA 1
ATOM 677 C C . THR A 1 90 ? -5.078 3.307 5.345 1.00 90.44 90 THR A C 1
ATOM 679 O O . THR A 1 90 ? -4.149 3.097 4.565 1.00 90.44 90 THR A O 1
ATOM 682 N N . SER A 1 91 ? -6.346 3.026 5.035 1.00 88.25 91 SER A N 1
ATOM 683 C CA . SER A 1 91 ? -6.740 2.419 3.763 1.00 88.25 91 SER A CA 1
ATOM 684 C C . SER A 1 91 ? -6.426 3.326 2.567 1.00 88.25 91 SER A C 1
ATOM 686 O O . SER A 1 91 ? -5.816 2.890 1.587 1.00 88.25 91 SER A O 1
ATOM 688 N N . LEU A 1 92 ? -6.738 4.622 2.678 1.00 86.88 92 LEU A N 1
ATOM 689 C CA . LEU A 1 92 ? -6.402 5.623 1.661 1.00 86.88 92 LEU A CA 1
ATOM 690 C C . LEU A 1 92 ? -4.888 5.775 1.469 1.00 86.88 92 LEU A C 1
ATOM 692 O O . LEU A 1 92 ? -4.416 5.829 0.333 1.00 86.88 92 LEU A O 1
ATOM 696 N N . ALA A 1 93 ? -4.111 5.792 2.555 1.00 88.00 93 ALA A N 1
ATOM 697 C CA . ALA A 1 93 ? -2.653 5.795 2.470 1.00 88.00 93 ALA A CA 1
ATOM 698 C C . ALA A 1 93 ? -2.144 4.547 1.731 1.00 88.00 93 ALA A C 1
ATOM 700 O O . ALA A 1 93 ? -1.291 4.661 0.849 1.00 88.00 93 ALA A O 1
ATOM 701 N N . GLY A 1 94 ? -2.722 3.377 2.020 1.00 85.69 94 GLY A N 1
ATOM 702 C CA . GLY A 1 94 ? -2.431 2.135 1.311 1.00 85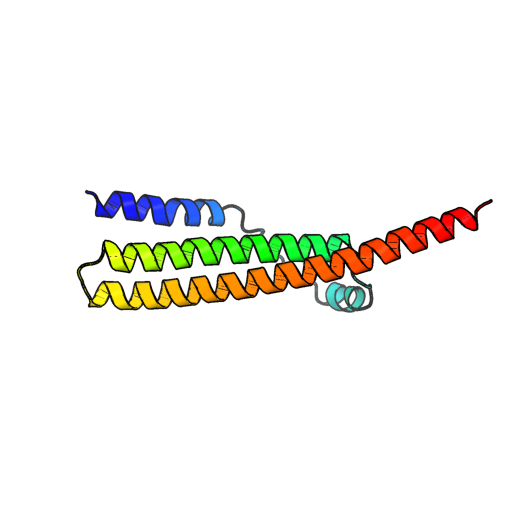.69 94 GLY A CA 1
ATOM 703 C C . GLY A 1 94 ? -2.657 2.235 -0.198 1.00 85.69 94 GLY A C 1
ATOM 704 O O . GLY A 1 94 ? -1.771 1.892 -0.982 1.00 85.69 94 GLY A O 1
ATOM 705 N N . LEU A 1 95 ? -3.785 2.809 -0.621 1.00 88.44 95 LEU A N 1
ATOM 706 C CA . LEU A 1 95 ? -4.068 3.071 -2.037 1.00 88.44 95 LEU A CA 1
ATOM 707 C C . LEU A 1 95 ? -3.003 3.954 -2.700 1.00 88.44 95 LEU A C 1
ATOM 709 O O . LEU A 1 95 ? -2.551 3.639 -3.800 1.00 88.44 95 LEU A O 1
ATOM 713 N N . VAL A 1 96 ? -2.557 5.025 -2.036 1.00 90.81 96 VAL A N 1
ATOM 714 C CA . VAL A 1 96 ? -1.522 5.925 -2.578 1.00 90.81 96 VAL A CA 1
ATOM 715 C C . VAL A 1 96 ? -0.204 5.184 -2.815 1.00 90.81 96 VAL A C 1
ATOM 717 O O . VAL A 1 96 ? 0.413 5.342 -3.873 1.00 90.81 96 VAL A O 1
ATOM 720 N N . PHE A 1 97 ? 0.233 4.360 -1.860 1.00 84.69 97 PHE A N 1
ATOM 721 C CA . PHE A 1 97 ? 1.443 3.549 -2.023 1.00 84.69 97 PHE A CA 1
ATOM 722 C C . PHE A 1 97 ? 1.285 2.505 -3.131 1.00 84.69 97 PHE A C 1
ATOM 724 O O . PHE A 1 97 ? 2.197 2.346 -3.944 1.00 84.69 97 PHE A O 1
ATOM 731 N N . SER A 1 98 ? 0.113 1.881 -3.252 1.00 82.56 98 SER A N 1
ATOM 732 C CA . SER A 1 98 ? -0.165 0.943 -4.341 1.00 82.56 98 SER A CA 1
ATOM 733 C C . SER A 1 98 ? -0.098 1.615 -5.715 1.00 82.56 98 SER A C 1
ATOM 735 O O . SER A 1 98 ? 0.560 1.101 -6.618 1.00 82.56 98 SER A O 1
ATOM 737 N N . VAL A 1 99 ? -0.690 2.805 -5.872 1.00 88.06 99 VAL A N 1
ATOM 738 C CA . VAL A 1 99 ? -0.615 3.591 -7.119 1.00 88.06 99 VAL A CA 1
ATOM 739 C C . VAL A 1 99 ? 0.830 3.952 -7.460 1.00 88.06 99 VAL A C 1
ATOM 741 O O . VAL A 1 99 ? 1.249 3.781 -8.606 1.00 88.06 99 VAL A O 1
ATOM 744 N N . LYS A 1 100 ? 1.628 4.392 -6.477 1.00 82.88 100 LYS A N 1
ATOM 745 C CA . LYS A 1 100 ? 3.068 4.630 -6.684 1.00 82.88 100 LYS A CA 1
ATOM 746 C C . LYS A 1 100 ? 3.787 3.371 -7.163 1.00 82.88 100 LYS A C 1
ATOM 748 O O . LYS A 1 100 ? 4.603 3.454 -8.077 1.00 82.88 100 LYS A O 1
ATOM 753 N N . GLY A 1 101 ? 3.450 2.217 -6.592 1.00 79.94 101 GLY A N 1
ATOM 754 C CA . GLY A 1 101 ? 3.978 0.930 -7.023 1.00 79.94 101 GLY A CA 1
ATOM 755 C C . GLY A 1 101 ? 3.663 0.619 -8.487 1.00 79.94 101 GLY A C 1
ATOM 756 O O . GLY A 1 101 ? 4.575 0.319 -9.253 1.00 79.94 101 GLY A O 1
ATOM 757 N N . TYR A 1 102 ? 2.410 0.788 -8.918 1.00 83.81 102 TYR A N 1
ATOM 758 C CA . TYR A 1 102 ? 2.020 0.592 -10.322 1.00 83.81 102 TYR A CA 1
ATOM 759 C C . TYR A 1 102 ? 2.736 1.544 -11.290 1.00 83.81 102 TYR A C 1
ATOM 761 O O . TYR A 1 102 ? 3.144 1.131 -12.378 1.00 83.81 102 TYR A O 1
ATOM 769 N N . ILE A 1 103 ? 2.942 2.805 -10.899 1.00 87.06 103 ILE A N 1
ATOM 770 C CA . ILE A 1 103 ? 3.709 3.770 -11.704 1.00 87.06 103 ILE A CA 1
ATOM 771 C C . ILE A 1 103 ? 5.161 3.303 -11.872 1.00 87.06 103 ILE A C 1
ATOM 773 O O . ILE A 1 103 ? 5.710 3.378 -12.975 1.00 87.06 103 ILE A O 1
ATOM 777 N N . ASP A 1 104 ? 5.781 2.807 -10.801 1.00 83.31 104 ASP A N 1
ATOM 778 C CA . ASP A 1 104 ? 7.151 2.293 -10.837 1.00 83.31 104 ASP A CA 1
ATOM 779 C C . ASP A 1 104 ? 7.266 1.018 -11.694 1.00 83.31 104 ASP A C 1
ATOM 781 O O . ASP A 1 104 ? 8.240 0.894 -12.434 1.00 83.31 104 ASP A O 1
ATOM 785 N N . ILE A 1 105 ? 6.252 0.138 -11.719 1.00 83.56 105 ILE A N 1
ATOM 786 C CA . ILE A 1 105 ? 6.190 -0.994 -12.673 1.00 83.56 105 ILE A CA 1
ATOM 787 C C . ILE A 1 105 ? 6.202 -0.484 -14.115 1.00 83.56 105 ILE A C 1
ATOM 789 O O . ILE A 1 105 ? 6.967 -0.976 -14.946 1.00 83.56 105 ILE A O 1
ATOM 793 N N . GLY A 1 106 ? 5.387 0.528 -14.425 1.00 83.06 106 GLY A N 1
ATOM 794 C CA . GLY A 1 106 ? 5.346 1.116 -15.765 1.00 83.06 106 GLY A CA 1
ATOM 795 C C . GLY A 1 106 ? 6.699 1.697 -16.193 1.00 83.06 106 GLY A C 1
ATOM 796 O O . GLY A 1 106 ? 7.122 1.528 -17.339 1.00 83.06 106 GLY A O 1
ATOM 797 N N . LYS A 1 107 ? 7.415 2.345 -15.266 1.00 82.62 107 LYS A N 1
ATOM 798 C CA . LYS A 1 107 ? 8.781 2.844 -15.504 1.00 82.62 107 LYS A CA 1
ATOM 799 C C . LYS A 1 107 ? 9.786 1.703 -15.672 1.00 82.62 107 LYS A C 1
ATOM 801 O O . LYS A 1 107 ? 10.600 1.768 -16.592 1.00 82.62 107 LYS A O 1
ATOM 806 N N . ALA A 1 108 ? 9.690 0.655 -14.853 1.00 83.56 108 ALA A N 1
ATOM 807 C CA . ALA A 1 108 ? 10.526 -0.538 -14.953 1.00 83.56 108 ALA A CA 1
ATOM 808 C C . ALA A 1 108 ? 10.392 -1.197 -16.330 1.00 83.56 108 ALA A C 1
ATOM 810 O O . ALA A 1 108 ? 11.401 -1.450 -16.982 1.00 83.56 108 ALA A O 1
ATOM 811 N N . GLY A 1 109 ? 9.162 -1.387 -16.818 1.00 80.31 109 GLY A N 1
ATOM 812 C CA . GLY A 1 109 ? 8.903 -1.981 -18.133 1.00 80.31 109 GLY A CA 1
ATOM 813 C C . GLY A 1 109 ? 9.478 -1.156 -19.288 1.00 80.31 109 GLY A C 1
ATOM 814 O O . GLY A 1 109 ? 10.136 -1.699 -20.176 1.00 80.31 109 GLY A O 1
ATOM 815 N N . LYS A 1 110 ? 9.313 0.175 -19.254 1.00 84.19 110 LYS A N 1
ATOM 816 C CA . LYS A 1 110 ? 9.926 1.071 -20.253 1.00 84.19 110 LYS A CA 1
ATOM 817 C C . LYS A 1 110 ? 11.452 0.978 -20.241 1.00 84.19 110 LYS A C 1
ATOM 819 O O . LYS A 1 110 ? 12.070 0.958 -21.303 1.00 84.19 110 LYS A O 1
ATOM 824 N N . ARG A 1 111 ? 12.059 0.910 -19.052 1.00 80.75 111 ARG A N 1
ATOM 825 C CA . ARG A 1 111 ? 13.516 0.827 -18.912 1.00 80.75 111 ARG A CA 1
ATOM 826 C C . ARG A 1 111 ? 14.058 -0.535 -19.334 1.00 80.75 111 ARG A C 1
ATOM 828 O O . ARG A 1 111 ? 15.072 -0.574 -20.018 1.00 80.75 111 ARG A O 1
ATOM 835 N N . LEU A 1 112 ? 13.345 -1.614 -19.020 1.00 80.50 112 LEU A N 1
ATOM 836 C CA . LEU A 1 112 ? 13.697 -2.974 -19.424 1.00 80.50 112 LEU A CA 1
ATOM 837 C C . LEU A 1 112 ? 13.735 -3.108 -20.950 1.00 80.50 112 LEU A C 1
ATOM 839 O O . LEU A 1 112 ? 14.695 -3.641 -21.493 1.00 80.50 112 LEU A O 1
ATOM 843 N N . ASN A 1 113 ? 12.743 -2.556 -21.657 1.00 77.75 113 ASN A N 1
ATOM 844 C CA . ASN A 1 113 ? 12.746 -2.539 -23.124 1.00 77.75 113 ASN A CA 1
ATOM 845 C C . ASN A 1 113 ? 13.962 -1.800 -23.701 1.00 77.75 113 ASN A C 1
ATOM 847 O O . ASN A 1 113 ? 14.539 -2.243 -24.693 1.00 77.75 113 ASN A O 1
ATOM 851 N N . TYR A 1 114 ? 14.379 -0.700 -23.070 1.00 77.06 114 TYR A N 1
ATOM 852 C CA . TYR A 1 114 ? 15.582 0.026 -23.472 1.00 77.06 114 TYR A CA 1
ATOM 853 C C . TYR A 1 114 ? 16.862 -0.774 -23.190 1.00 77.06 114 TYR A C 1
ATOM 855 O O . TYR A 1 114 ? 17.739 -0.839 -24.043 1.00 77.06 114 TYR A O 1
ATOM 863 N N . GLU A 1 115 ? 16.969 -1.405 -22.019 1.00 75.19 115 GLU A N 1
ATOM 864 C CA . GLU A 1 115 ? 18.122 -2.229 -21.628 1.00 75.19 115 GLU A CA 1
ATOM 865 C C . GLU A 1 115 ? 18.273 -3.466 -22.525 1.00 75.19 115 GLU A C 1
ATOM 867 O O . GLU A 1 115 ? 19.372 -3.751 -22.998 1.00 75.19 115 GLU A O 1
ATOM 872 N N . ILE A 1 116 ? 17.172 -4.155 -22.837 1.00 73.94 116 ILE A N 1
ATOM 873 C CA . ILE A 1 116 ? 17.161 -5.284 -23.779 1.00 73.94 116 IL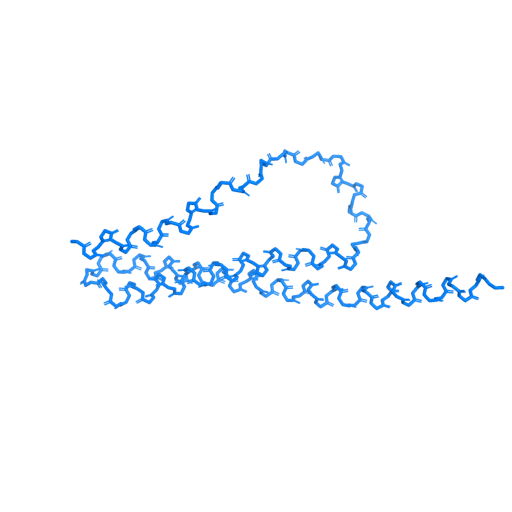E A CA 1
ATOM 874 C C . ILE A 1 116 ? 17.521 -4.808 -25.192 1.00 73.94 116 ILE A C 1
ATOM 876 O O . ILE A 1 116 ? 18.309 -5.460 -25.877 1.00 73.94 116 ILE A O 1
ATOM 880 N N . GLY A 1 117 ? 16.975 -3.670 -25.634 1.00 68.12 117 GLY A N 1
ATOM 881 C CA . GLY A 1 117 ? 17.285 -3.079 -26.939 1.00 68.12 117 GLY A CA 1
ATOM 882 C C . GLY A 1 117 ? 18.757 -2.681 -27.078 1.00 68.12 117 GLY A C 1
ATOM 883 O O . GLY A 1 117 ? 19.390 -3.011 -28.079 1.00 68.12 117 GLY A O 1
ATOM 884 N N . ALA A 1 118 ? 19.328 -2.047 -26.052 1.00 62.03 118 ALA A N 1
ATOM 885 C CA . ALA A 1 118 ? 20.742 -1.682 -26.001 1.00 62.03 118 ALA A CA 1
ATOM 886 C C . ALA A 1 118 ? 21.659 -2.914 -25.918 1.00 62.03 118 ALA A C 1
ATOM 888 O O . ALA A 1 118 ? 22.681 -2.959 -26.599 1.00 62.03 118 ALA A O 1
ATOM 889 N N . GLY A 1 119 ? 21.279 -3.938 -25.145 1.00 63.22 119 GLY A N 1
ATOM 890 C CA . GLY A 1 119 ? 22.009 -5.206 -25.073 1.00 63.22 119 GLY A CA 1
ATOM 891 C C . GLY A 1 119 ? 22.014 -5.959 -26.405 1.00 63.22 119 GLY A C 1
ATOM 892 O O . GLY A 1 119 ? 23.048 -6.477 -26.819 1.00 63.22 119 GLY A O 1
ATOM 893 N N . ARG A 1 120 ? 20.887 -5.955 -27.132 1.00 59.22 120 ARG A N 1
ATOM 894 C CA . ARG A 1 120 ? 20.816 -6.505 -28.495 1.00 59.22 120 ARG A CA 1
ATOM 895 C C . ARG A 1 120 ? 21.655 -5.705 -29.487 1.00 59.22 120 ARG A C 1
ATOM 897 O O . ARG A 1 120 ? 22.364 -6.316 -30.274 1.00 59.22 120 ARG A O 1
ATOM 904 N N . ALA A 1 121 ? 21.624 -4.375 -29.436 1.00 58.56 121 ALA A N 1
ATOM 905 C CA . ALA A 1 121 ? 22.466 -3.542 -30.294 1.00 58.56 121 ALA A CA 1
ATOM 906 C C . ALA A 1 121 ? 23.964 -3.774 -30.021 1.00 58.56 121 ALA A C 1
ATOM 908 O O . ALA A 1 121 ? 24.732 -3.945 -30.960 1.00 58.56 121 ALA A O 1
ATOM 909 N N . GLY A 1 122 ? 24.374 -3.876 -28.752 1.00 55.31 122 GLY A N 1
ATOM 910 C CA . GLY A 1 122 ? 25.761 -4.168 -28.372 1.00 55.31 122 GLY A CA 1
ATOM 911 C C . GLY A 1 122 ? 26.260 -5.545 -28.826 1.00 55.31 122 GLY A C 1
ATOM 912 O O . GLY A 1 122 ? 27.435 -5.687 -29.146 1.00 55.31 122 GLY A O 1
ATOM 913 N N . LEU A 1 123 ? 25.374 -6.543 -28.917 1.00 55.09 123 LEU A N 1
ATOM 914 C CA . LEU A 1 123 ? 25.697 -7.861 -29.475 1.00 55.09 123 LEU A CA 1
ATOM 915 C C . LEU A 1 123 ? 25.833 -7.853 -31.007 1.00 55.09 123 LEU A C 1
ATOM 917 O O . LEU A 1 123 ? 26.554 -8.686 -31.540 1.00 55.09 123 LEU A O 1
ATOM 921 N N . VAL A 1 124 ? 25.174 -6.929 -31.715 1.00 54.00 124 VAL A N 1
ATOM 922 C CA . VAL A 1 124 ? 25.274 -6.800 -33.184 1.00 54.00 124 VAL A CA 1
ATOM 923 C C . VAL A 1 124 ? 26.590 -6.141 -33.614 1.00 54.00 124 VAL A C 1
ATOM 925 O O . VAL A 1 124 ? 27.101 -6.462 -34.678 1.00 54.00 124 VAL A O 1
ATOM 928 N N . PHE A 1 125 ? 27.173 -5.269 -32.786 1.00 51.50 125 PHE A N 1
ATOM 929 C CA . PHE A 1 125 ? 28.464 -4.619 -33.067 1.00 51.50 125 PHE A CA 1
ATOM 930 C C . PHE A 1 125 ? 29.695 -5.437 -32.637 1.00 51.50 125 PHE A C 1
ATOM 932 O O . PHE A 1 125 ? 30.813 -4.942 -32.749 1.00 51.50 125 PHE A O 1
ATOM 939 N N . ASN A 1 126 ? 29.504 -6.657 -32.124 1.00 49.09 126 ASN A N 1
ATOM 940 C CA . ASN A 1 126 ? 30.581 -7.537 -31.657 1.00 49.09 126 ASN A CA 1
ATOM 941 C C . ASN A 1 126 ? 30.710 -8.803 -32.531 1.00 49.09 126 ASN A C 1
ATOM 943 O O . ASN A 1 126 ? 30.904 -9.901 -32.008 1.00 49.09 126 ASN A O 1
ATOM 947 N N . TRP A 1 127 ? 30.538 -8.631 -33.848 1.00 44.56 127 TRP A N 1
ATOM 948 C CA . TRP A 1 127 ? 30.783 -9.617 -34.907 1.00 44.56 127 TRP A CA 1
ATOM 949 C C . TRP A 1 127 ? 31.717 -9.028 -35.959 1.00 44.56 127 TRP A C 1
ATOM 951 O O . TRP A 1 127 ? 31.505 -7.849 -36.327 1.00 44.56 127 TRP A O 1
#

pLDDT: mean 71.26, std 15.89, range [41.06, 91.5]

Organism: NCBI:txid1076179

Foldseek 3Di:
DVVVVVVCVLVVVVVVVPPPPPPPDPPDPVVVVVCVPDDDALVNLLVLLVVLLVQLVVLQVSLVVLLVCLVPPPPDPVVSVVSNVSSVVSNVSSPVSNVSSVVSNVVSVVRVVVVVVVVVVVVVVPD

Secondary structure (DSSP, 8-state):
-HHHHHHHHHHHHHHHHHTT----PPP-HHHHHHHTTSPPPHHHHHHHHHHHHHHHHHHHHHHHHHHHHHHHH---HHHHHHHHHHHHHHHHHHHHHHHHHHHHHHHHHHHHHHHHHHHHHHHHT--